Protein AF-A0AAE9DWD7-F1 (afdb_monomer_lite)

Structure (mmCIF, N/CA/C/O backbone):
data_AF-A0AAE9DWD7-F1
#
_entry.id   AF-A0AAE9DWD7-F1
#
loop_
_atom_site.group_PDB
_atom_site.id
_atom_site.type_symbol
_atom_site.label_atom_id
_atom_site.label_alt_id
_atom_site.label_comp_id
_atom_site.label_asym_id
_atom_site.label_entity_id
_atom_site.label_seq_id
_atom_site.pdbx_PDB_ins_code
_atom_site.Cartn_x
_atom_site.Cartn_y
_atom_site.Cartn_z
_atom_site.occupancy
_atom_site.B_iso_or_equiv
_atom_site.auth_seq_id
_atom_site.auth_comp_id
_atom_site.auth_asym_id
_atom_site.auth_atom_id
_atom_site.pdbx_PDB_model_num
ATOM 1 N N . MET A 1 1 ? 9.770 -21.304 -23.337 1.00 59.41 1 MET A N 1
ATOM 2 C CA . MET A 1 1 ? 9.162 -20.068 -22.794 1.00 59.41 1 MET A CA 1
ATOM 3 C C . MET A 1 1 ? 8.280 -20.303 -21.560 1.00 59.41 1 MET A C 1
ATOM 5 O O . MET A 1 1 ? 8.181 -19.408 -20.747 1.00 59.41 1 MET A O 1
ATOM 9 N N . HIS A 1 2 ? 7.729 -21.506 -21.337 1.00 76.50 2 HIS A N 1
ATOM 10 C CA . HIS A 1 2 ? 6.727 -21.761 -20.284 1.00 76.50 2 HIS A CA 1
ATOM 11 C C . HIS A 1 2 ? 7.216 -21.654 -18.818 1.00 76.50 2 HIS A C 1
ATOM 13 O O . HIS A 1 2 ? 6.436 -21.305 -17.941 1.00 76.50 2 HIS A O 1
ATOM 19 N N . LEU A 1 3 ? 8.489 -21.951 -18.520 1.00 81.94 3 LEU A N 1
ATOM 20 C CA . LEU A 1 3 ? 8.995 -21.974 -17.133 1.00 81.94 3 LEU A CA 1
ATOM 21 C C . LEU A 1 3 ? 9.217 -20.573 -16.540 1.00 81.94 3 LEU A C 1
ATOM 23 O O . LEU A 1 3 ? 8.974 -20.365 -15.355 1.00 81.94 3 LEU A O 1
ATOM 27 N N . VAL A 1 4 ? 9.658 -19.615 -17.363 1.00 82.62 4 VAL A N 1
ATOM 28 C CA . VAL A 1 4 ? 9.881 -18.221 -16.939 1.00 82.62 4 VAL A CA 1
ATOM 29 C C . VAL A 1 4 ? 8.547 -17.554 -16.603 1.00 82.62 4 VAL A C 1
ATOM 31 O O . VAL A 1 4 ? 8.429 -16.910 -15.564 1.00 82.62 4 VAL A O 1
ATOM 34 N N . ASP A 1 5 ? 7.519 -17.799 -17.418 1.00 81.81 5 ASP A N 1
ATOM 35 C CA . ASP A 1 5 ? 6.166 -17.293 -17.174 1.00 81.81 5 ASP A CA 1
ATOM 36 C C . ASP A 1 5 ? 5.560 -17.879 -15.888 1.00 81.81 5 ASP A C 1
ATOM 38 O O . ASP A 1 5 ? 4.922 -17.161 -15.118 1.00 81.81 5 ASP A O 1
ATOM 42 N N . SER A 1 6 ? 5.784 -19.172 -15.621 1.00 81.75 6 SER A N 1
ATOM 43 C CA . SER A 1 6 ? 5.376 -19.806 -14.361 1.00 81.75 6 SER A CA 1
ATOM 44 C C . SER A 1 6 ? 6.093 -19.198 -13.152 1.00 81.75 6 SER A C 1
ATOM 46 O O . SER A 1 6 ? 5.455 -18.934 -12.135 1.00 81.75 6 SER A O 1
ATOM 48 N N . LEU A 1 7 ? 7.397 -18.919 -13.259 1.00 83.31 7 LEU A N 1
ATOM 49 C CA . LEU A 1 7 ? 8.159 -18.300 -12.172 1.00 83.31 7 LEU A CA 1
ATOM 50 C C . LEU A 1 7 ? 7.698 -16.861 -11.894 1.00 83.31 7 LEU A C 1
ATOM 52 O O . LEU A 1 7 ? 7.570 -16.480 -10.734 1.00 83.31 7 LEU A O 1
ATOM 56 N N . GLY A 1 8 ? 7.383 -16.087 -12.938 1.00 81.31 8 GLY A N 1
ATOM 57 C CA . GLY A 1 8 ? 6.876 -14.718 -12.801 1.00 81.31 8 GLY A CA 1
ATOM 58 C C . GLY A 1 8 ? 5.493 -14.632 -12.142 1.00 81.31 8 GLY A C 1
ATOM 59 O O . GLY A 1 8 ? 5.195 -13.654 -11.459 1.00 81.31 8 GLY A O 1
ATOM 60 N N . LYS A 1 9 ? 4.648 -15.660 -12.294 1.00 84.31 9 LYS A N 1
ATOM 61 C CA . LYS A 1 9 ? 3.305 -15.708 -11.682 1.00 84.31 9 LYS A CA 1
ATOM 62 C C . LYS A 1 9 ? 3.289 -16.280 -10.267 1.00 84.31 9 LYS A C 1
ATOM 64 O O . LYS A 1 9 ? 2.398 -15.939 -9.488 1.00 84.31 9 LYS A O 1
ATOM 69 N N . ALA A 1 10 ? 4.280 -17.091 -9.900 1.00 87.19 10 ALA A N 1
ATOM 70 C CA . ALA A 1 10 ? 4.332 -17.744 -8.593 1.00 87.19 10 ALA A CA 1
ATOM 71 C C . ALA A 1 10 ? 4.126 -16.784 -7.394 1.00 87.19 10 ALA A C 1
ATOM 73 O O . ALA A 1 10 ? 3.369 -17.134 -6.485 1.00 87.19 10 ALA A O 1
ATOM 74 N N . PRO A 1 11 ? 4.691 -15.554 -7.365 1.00 85.81 11 PRO A N 1
ATOM 75 C CA . PRO A 1 11 ? 4.497 -14.637 -6.239 1.00 85.81 11 PRO A CA 1
ATOM 76 C C . PRO A 1 11 ? 3.047 -14.176 -6.027 1.00 85.81 11 PRO A C 1
ATOM 78 O O . PRO A 1 11 ? 2.642 -13.955 -4.879 1.00 85.81 11 PRO A O 1
ATOM 81 N N . ILE A 1 12 ? 2.273 -14.000 -7.106 1.00 84.69 12 ILE A N 1
ATOM 82 C CA . ILE A 1 12 ? 0.864 -13.586 -7.035 1.00 84.69 12 ILE A CA 1
ATOM 83 C C . ILE A 1 12 ? -0.053 -14.793 -6.811 1.00 84.69 12 ILE A C 1
ATOM 85 O O . ILE A 1 12 ? -0.950 -14.710 -5.975 1.00 84.69 12 ILE A O 1
ATOM 89 N N . GLU A 1 13 ? 0.221 -15.927 -7.461 1.00 88.12 13 GLU A N 1
ATOM 90 C CA . GLU A 1 13 ? -0.549 -17.172 -7.318 1.00 88.12 13 GLU A CA 1
ATOM 91 C C . GLU A 1 13 ? -0.418 -17.791 -5.918 1.00 88.12 13 GLU A C 1
ATOM 93 O O . GLU A 1 13 ? -1.352 -18.423 -5.431 1.00 88.12 13 GLU A O 1
ATOM 98 N N . ALA A 1 14 ? 0.686 -17.532 -5.209 1.00 89.44 14 ALA A N 1
ATOM 99 C CA . ALA A 1 14 ? 0.857 -17.922 -3.808 1.00 89.44 14 ALA A CA 1
ATOM 100 C C . ALA A 1 14 ? -0.049 -17.147 -2.821 1.00 89.44 14 ALA A C 1
ATOM 102 O O . ALA A 1 14 ? 0.030 -17.357 -1.607 1.00 89.44 14 ALA A O 1
ATOM 103 N N . ARG A 1 15 ? -0.871 -16.198 -3.289 1.00 90.38 15 ARG A N 1
ATOM 104 C CA . ARG A 1 15 ? -1.751 -15.377 -2.445 1.00 90.38 15 ARG A CA 1
ATOM 105 C C . ARG A 1 15 ? -3.197 -15.848 -2.526 1.00 90.38 15 ARG A C 1
ATOM 107 O O . ARG A 1 15 ? -3.668 -16.331 -3.549 1.00 90.38 15 ARG A O 1
ATOM 114 N N . ALA A 1 16 ? -3.945 -15.605 -1.452 1.00 94.31 16 ALA A N 1
ATOM 115 C CA . ALA A 1 16 ? -5.391 -15.783 -1.474 1.00 94.31 16 ALA A CA 1
ATOM 116 C C . ALA A 1 16 ? -6.032 -14.918 -2.576 1.00 94.31 16 ALA A C 1
ATOM 118 O O . ALA A 1 16 ? -5.611 -13.783 -2.819 1.00 94.31 16 ALA A O 1
ATOM 119 N N . VAL A 1 17 ? -7.107 -15.420 -3.194 1.00 92.38 17 VAL A N 1
ATOM 120 C CA . VAL A 1 17 ? -7.834 -14.720 -4.272 1.00 92.38 17 VAL A CA 1
ATOM 121 C C . VAL A 1 17 ? -8.289 -13.321 -3.853 1.00 92.38 17 VAL A C 1
ATOM 123 O O . VAL A 1 17 ? -8.209 -12.372 -4.636 1.00 92.38 17 VAL A O 1
ATOM 126 N N . SER A 1 18 ? -8.722 -13.167 -2.601 1.00 93.69 18 SER A N 1
ATOM 127 C CA . SER A 1 18 ? -9.086 -11.871 -2.025 1.00 93.69 18 SER A CA 1
ATOM 128 C C . SER A 1 18 ? -7.903 -10.899 -2.011 1.00 93.69 18 SER A C 1
ATOM 130 O O . SER A 1 18 ? -8.064 -9.750 -2.421 1.00 93.69 18 SER A O 1
ATOM 132 N N . THR A 1 19 ? -6.712 -11.358 -1.616 1.00 93.62 19 THR A N 1
ATOM 133 C CA . THR A 1 19 ? -5.466 -10.578 -1.609 1.00 93.62 19 THR A CA 1
ATOM 134 C C . THR A 1 19 ? -5.034 -10.182 -3.018 1.00 93.62 19 THR A C 1
ATOM 136 O O . THR A 1 19 ? -4.668 -9.027 -3.226 1.00 93.62 19 THR A O 1
ATOM 139 N N . MET A 1 20 ? -5.132 -11.090 -3.995 1.00 93.12 20 MET A N 1
ATOM 140 C CA . MET A 1 20 ? -4.809 -10.784 -5.394 1.00 93.12 20 MET A CA 1
ATOM 141 C C . MET A 1 20 ? -5.671 -9.636 -5.933 1.00 93.12 20 MET A C 1
ATOM 143 O O . MET A 1 20 ? -5.143 -8.634 -6.419 1.00 93.12 20 MET A O 1
ATOM 147 N N . LYS A 1 21 ? -6.999 -9.729 -5.769 1.00 94.75 21 LYS A N 1
ATOM 148 C CA . LYS A 1 21 ? -7.942 -8.668 -6.173 1.00 94.75 21 LYS A CA 1
ATOM 149 C C . LYS A 1 21 ? -7.649 -7.352 -5.454 1.00 94.75 21 LYS A C 1
ATOM 151 O O . LYS A 1 21 ? -7.653 -6.282 -6.060 1.00 94.75 21 LYS A O 1
ATOM 156 N N . ALA A 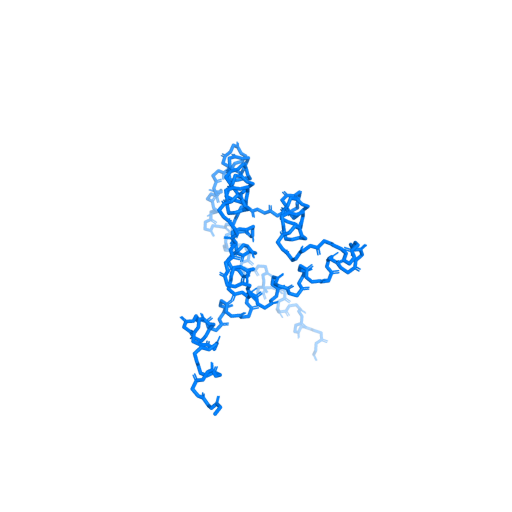1 22 ? -7.358 -7.440 -4.160 1.00 95.69 22 ALA A N 1
ATOM 157 C CA . ALA A 1 22 ? -6.967 -6.311 -3.334 1.00 95.69 22 ALA A CA 1
ATOM 158 C C . ALA A 1 22 ? -5.724 -5.586 -3.874 1.00 95.69 22 ALA A C 1
ATOM 160 O O . ALA A 1 22 ? -5.734 -4.361 -3.960 1.00 95.69 22 ALA A O 1
ATOM 161 N N . TYR A 1 23 ? -4.668 -6.321 -4.221 1.00 96.25 23 TYR A N 1
ATOM 162 C CA . TYR A 1 23 ? -3.426 -5.742 -4.733 1.00 96.25 23 TYR A CA 1
ATOM 163 C C . TYR A 1 23 ? -3.589 -5.178 -6.141 1.00 96.25 23 TYR A C 1
ATOM 165 O O . TYR A 1 23 ? -3.070 -4.098 -6.416 1.00 96.25 23 TYR A O 1
ATOM 173 N N . ALA A 1 24 ? -4.364 -5.843 -7.003 1.00 94.88 24 ALA A N 1
ATOM 174 C CA . ALA A 1 24 ? -4.709 -5.309 -8.316 1.00 94.88 24 ALA A CA 1
ATOM 175 C C . ALA A 1 24 ? -5.420 -3.950 -8.191 1.00 94.88 24 ALA A C 1
ATOM 177 O O . ALA A 1 24 ? -5.049 -2.990 -8.864 1.00 94.88 24 ALA A O 1
ATOM 178 N N . GLY A 1 25 ? -6.377 -3.835 -7.262 1.00 96.81 25 GLY A N 1
ATOM 179 C CA . GLY A 1 25 ? -7.073 -2.578 -6.982 1.00 96.81 25 GLY A CA 1
ATOM 180 C C . GLY A 1 25 ? -6.155 -1.466 -6.461 1.00 96.81 25 GLY A C 1
ATOM 181 O O . GLY A 1 25 ? -6.267 -0.325 -6.912 1.00 96.81 25 GLY A O 1
ATOM 182 N N . GLU A 1 26 ? -5.227 -1.776 -5.549 1.00 97.00 26 GLU A N 1
ATOM 183 C CA . GLU A 1 26 ? -4.252 -0.785 -5.060 1.00 97.00 26 GLU A CA 1
ATOM 184 C C . GLU A 1 26 ? -3.303 -0.315 -6.171 1.00 97.00 26 GLU A C 1
ATOM 186 O O . GLU A 1 26 ? -3.099 0.889 -6.342 1.00 97.00 26 GLU A O 1
ATOM 191 N N . ASN A 1 27 ? -2.775 -1.238 -6.981 1.00 96.12 27 ASN A N 1
ATOM 192 C CA . ASN A 1 27 ? -1.891 -0.888 -8.091 1.00 96.12 27 ASN A CA 1
ATOM 193 C C . ASN A 1 27 ? -2.615 -0.065 -9.159 1.00 96.12 27 ASN A C 1
ATOM 195 O O . ASN A 1 27 ? -2.071 0.938 -9.616 1.00 96.12 27 ASN A O 1
ATOM 199 N N . GLN A 1 28 ? -3.857 -0.411 -9.503 1.00 97.25 28 GLN A N 1
ATOM 200 C CA . GLN A 1 28 ? -4.640 0.369 -10.461 1.00 97.25 28 GLN A CA 1
ATOM 201 C C . GLN A 1 28 ? -4.907 1.792 -9.956 1.00 97.25 28 GLN A C 1
ATOM 203 O O . GLN A 1 28 ? -4.819 2.753 -10.724 1.00 97.25 28 GLN A O 1
ATOM 208 N N . ARG A 1 29 ? -5.205 1.945 -8.659 1.00 96.06 29 ARG A N 1
ATOM 209 C CA . ARG A 1 29 ? -5.397 3.258 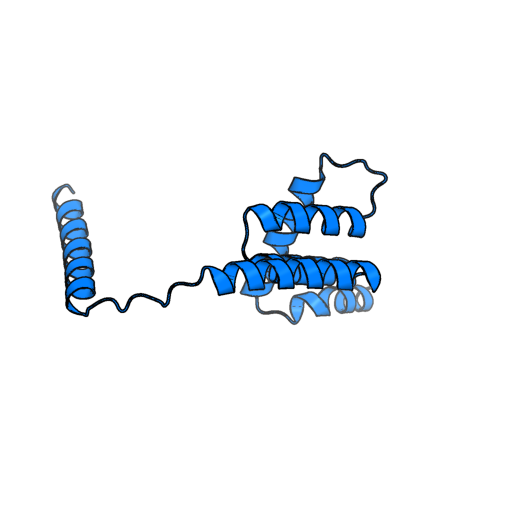-8.034 1.00 96.06 29 ARG A CA 1
ATOM 210 C C . ARG A 1 29 ? -4.125 4.100 -8.114 1.00 96.06 29 ARG A C 1
ATOM 212 O O . ARG A 1 29 ? -4.202 5.252 -8.532 1.00 96.06 29 ARG A O 1
ATOM 219 N N . ARG A 1 30 ? -2.972 3.519 -7.769 1.00 96.19 30 ARG A N 1
ATOM 220 C CA . ARG A 1 30 ? -1.654 4.161 -7.882 1.00 96.19 30 ARG A CA 1
ATOM 221 C C . ARG A 1 30 ? -1.348 4.583 -9.319 1.00 96.19 30 ARG A C 1
ATOM 223 O O . ARG A 1 30 ? -1.004 5.738 -9.537 1.00 96.19 30 ARG A O 1
ATOM 230 N N . ILE A 1 31 ? -1.516 3.677 -10.287 1.00 95.44 31 ILE A N 1
ATOM 231 C CA . ILE A 1 31 ? -1.267 3.944 -11.712 1.00 95.44 31 ILE A CA 1
ATOM 232 C C . ILE A 1 31 ? -2.128 5.111 -12.193 1.00 95.44 31 ILE A C 1
ATOM 234 O O . ILE A 1 31 ? -1.620 6.023 -12.837 1.00 95.44 31 ILE A O 1
ATOM 238 N N . ASN A 1 32 ? -3.422 5.108 -11.853 1.00 96.25 32 ASN A N 1
ATOM 239 C CA . ASN A 1 32 ? -4.337 6.190 -12.215 1.00 96.25 32 ASN A CA 1
ATOM 240 C C . ASN A 1 32 ? -3.923 7.527 -11.599 1.00 96.25 32 ASN A C 1
ATOM 242 O O . ASN A 1 32 ? -3.930 8.534 -12.301 1.00 96.25 32 ASN A O 1
ATOM 246 N N . T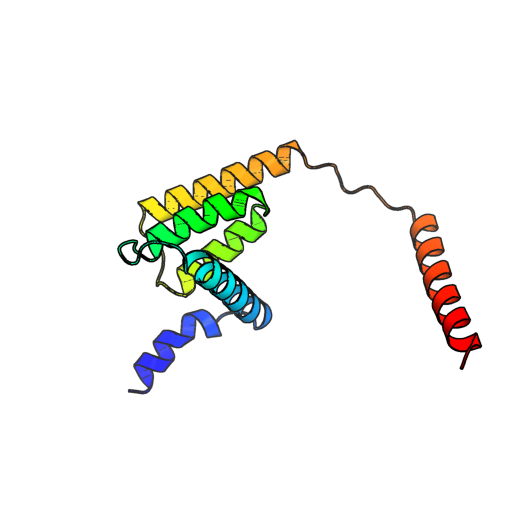RP A 1 33 ? -3.534 7.526 -10.324 1.00 95.81 33 TRP A N 1
ATOM 247 C CA . TRP A 1 33 ? -3.043 8.716 -9.636 1.00 95.81 33 TRP A CA 1
ATOM 248 C C . TRP A 1 33 ? -1.756 9.261 -10.276 1.00 95.81 33 TRP A C 1
ATOM 250 O O . TRP A 1 33 ? -1.627 10.464 -10.472 1.00 95.81 33 TRP A O 1
ATOM 260 N N . SER A 1 34 ? -0.833 8.390 -10.695 1.00 94.56 34 SER A N 1
ATOM 261 C CA . SER A 1 34 ? 0.463 8.805 -11.245 1.00 94.56 34 SER A CA 1
ATOM 262 C C . SER A 1 34 ? 0.427 9.289 -12.699 1.00 94.56 34 SER A C 1
ATOM 264 O O . SER A 1 34 ? 1.468 9.701 -13.211 1.00 94.56 34 SER A O 1
ATOM 266 N N . LYS A 1 35 ? -0.726 9.243 -13.384 1.00 92.56 35 LYS A N 1
ATOM 267 C CA . LYS A 1 35 ? -0.848 9.635 -14.805 1.00 92.56 35 LYS A CA 1
ATOM 268 C C . LYS A 1 35 ? -0.460 11.090 -15.070 1.00 92.56 35 LYS A C 1
ATOM 270 O O . LYS A 1 35 ? 0.009 11.393 -16.160 1.00 92.56 35 LYS A O 1
ATOM 275 N N . SER A 1 36 ? -0.648 11.974 -14.094 1.00 87.19 36 SER A N 1
ATOM 276 C CA . SER A 1 36 ? -0.312 13.399 -14.202 1.00 87.19 36 SER A CA 1
ATOM 277 C C . SER A 1 36 ? 1.150 13.719 -13.868 1.00 87.19 36 SER A C 1
ATOM 279 O O . SER A 1 36 ? 1.569 14.864 -14.023 1.00 87.19 36 SER A O 1
ATOM 281 N N . LEU A 1 37 ? 1.937 12.740 -13.406 1.00 93.56 37 LEU A N 1
ATOM 282 C CA . LEU A 1 37 ? 3.315 12.967 -12.975 1.00 93.56 37 LEU A CA 1
ATOM 283 C C . LEU A 1 37 ? 4.324 12.863 -14.136 1.00 93.56 37 LEU A C 1
ATOM 285 O O . LEU A 1 37 ? 4.194 11.961 -14.974 1.00 93.56 37 LEU A O 1
ATOM 289 N N . PRO A 1 38 ? 5.386 13.696 -14.144 1.00 93.56 38 PRO A N 1
ATOM 290 C CA . PRO A 1 38 ? 6.387 13.729 -15.212 1.00 93.56 38 PRO A CA 1
ATOM 291 C C . PRO A 1 38 ? 6.990 12.360 -15.515 1.00 93.56 38 PRO A C 1
ATOM 293 O O . PRO A 1 38 ? 7.444 11.679 -14.598 1.00 93.56 38 PRO A O 1
ATOM 296 N N . ALA A 1 39 ? 7.042 11.980 -16.798 1.00 90.25 39 ALA A N 1
ATOM 297 C CA . ALA A 1 39 ? 7.563 10.694 -17.284 1.00 90.25 39 ALA A CA 1
ATOM 298 C C . ALA A 1 39 ? 8.964 10.337 -16.747 1.00 90.25 39 ALA A C 1
ATOM 300 O O . ALA A 1 39 ? 9.255 9.162 -16.559 1.00 90.25 39 ALA A O 1
ATOM 301 N N . SER A 1 40 ? 9.791 11.341 -16.440 1.00 93.50 40 SER A N 1
ATOM 302 C CA . SER A 1 40 ? 11.150 11.186 -15.904 1.00 93.50 40 SER A CA 1
ATOM 303 C C . SER A 1 40 ? 11.225 10.574 -14.501 1.00 93.50 40 SER A C 1
ATOM 305 O O . SER A 1 40 ? 12.292 10.112 -14.100 1.00 93.50 40 SER A O 1
ATOM 307 N N . LEU A 1 41 ? 10.127 10.554 -13.739 1.00 94.69 41 LEU A N 1
ATOM 308 C CA . LEU A 1 41 ? 10.101 9.905 -12.430 1.00 94.69 41 LEU A CA 1
ATOM 309 C C . LEU A 1 41 ? 10.038 8.383 -12.576 1.00 94.69 41 LEU A C 1
ATOM 311 O O . LEU A 1 41 ? 9.148 7.854 -13.246 1.00 94.69 41 LEU A O 1
ATOM 315 N N . SER A 1 42 ? 10.934 7.686 -11.874 1.00 93.88 42 SER A N 1
ATOM 316 C CA . SER A 1 42 ? 10.882 6.228 -11.738 1.00 93.88 42 SER A CA 1
ATOM 317 C C . SER A 1 42 ? 9.614 5.773 -11.005 1.00 93.88 42 SER A C 1
ATOM 319 O O . SER A 1 42 ? 9.026 6.525 -10.222 1.00 93.88 42 SER A O 1
ATOM 321 N N . GLU A 1 43 ? 9.213 4.516 -11.212 1.00 93.50 43 GLU A N 1
ATOM 322 C CA . GLU A 1 43 ? 8.066 3.915 -10.515 1.00 93.50 43 GLU A CA 1
ATOM 323 C C . GLU A 1 43 ? 8.209 3.976 -8.989 1.00 93.50 43 GLU A C 1
ATOM 325 O O . GLU A 1 43 ? 7.233 4.233 -8.286 1.00 93.50 43 GLU A O 1
ATOM 330 N N . GLU A 1 44 ? 9.430 3.819 -8.474 1.00 95.00 44 GLU A N 1
ATOM 331 C CA . GLU A 1 44 ? 9.718 3.931 -7.044 1.00 95.00 44 GLU A CA 1
ATOM 332 C C . GLU A 1 44 ? 9.465 5.351 -6.514 1.00 95.00 44 GLU A C 1
ATOM 334 O O . GLU A 1 44 ? 8.763 5.511 -5.515 1.00 95.00 44 GLU A O 1
ATOM 339 N N . HIS A 1 45 ? 9.953 6.391 -7.203 1.00 94.94 45 HIS A N 1
ATOM 340 C CA . HIS A 1 45 ? 9.689 7.782 -6.815 1.00 94.94 45 HIS A CA 1
ATOM 341 C C . HIS A 1 45 ? 8.201 8.135 -6.919 1.00 94.94 45 HIS A C 1
ATOM 343 O O . HIS A 1 45 ? 7.648 8.810 -6.052 1.00 94.94 45 HIS A O 1
ATOM 349 N N . ARG A 1 46 ? 7.517 7.650 -7.960 1.00 95.88 46 ARG A N 1
ATOM 350 C CA . ARG A 1 46 ? 6.061 7.813 -8.092 1.00 95.88 46 ARG A CA 1
ATOM 351 C C . ARG A 1 46 ? 5.330 7.155 -6.931 1.00 95.88 46 ARG A C 1
ATOM 353 O O . ARG A 1 46 ? 4.370 7.719 -6.415 1.00 95.88 46 ARG A O 1
ATOM 360 N N . PHE A 1 47 ? 5.777 5.974 -6.512 1.00 97.12 47 PHE A N 1
ATOM 361 C CA . PHE A 1 47 ? 5.165 5.249 -5.411 1.00 97.12 47 PHE A CA 1
ATOM 362 C C . PHE A 1 47 ? 5.385 5.922 -4.055 1.00 97.12 47 PHE A C 1
ATOM 364 O O . PHE A 1 47 ? 4.440 6.007 -3.272 1.00 97.12 47 PHE A O 1
ATOM 371 N N . THR A 1 48 ? 6.583 6.436 -3.770 1.00 96.12 48 THR A N 1
ATOM 372 C CA . THR A 1 48 ? 6.836 7.146 -2.508 1.00 96.12 48 THR A CA 1
ATOM 373 C C . THR A 1 48 ? 6.000 8.421 -2.403 1.00 96.12 48 THR A C 1
ATOM 375 O O . THR A 1 48 ? 5.391 8.652 -1.358 1.00 96.12 48 THR A O 1
ATOM 378 N N . LEU A 1 49 ? 5.867 9.188 -3.493 1.00 95.75 49 LEU A N 1
ATOM 379 C CA . LEU A 1 49 ? 4.965 10.345 -3.557 1.00 95.75 49 LEU A CA 1
ATOM 380 C C . LEU A 1 49 ? 3.496 9.937 -3.375 1.00 95.75 49 LEU A C 1
ATOM 382 O O . LEU A 1 49 ? 2.786 10.538 -2.568 1.00 95.75 49 LEU A O 1
ATOM 386 N N . TYR A 1 50 ? 3.058 8.879 -4.067 1.00 96.75 50 TYR A N 1
ATOM 387 C CA . TYR A 1 50 ? 1.705 8.337 -3.934 1.00 96.75 50 TYR A CA 1
ATOM 388 C C . TYR A 1 50 ? 1.384 7.956 -2.489 1.00 96.75 50 TYR A C 1
ATOM 390 O O . TYR A 1 50 ? 0.293 8.235 -2.000 1.00 96.75 50 TYR A O 1
ATOM 398 N N . LEU A 1 51 ? 2.321 7.311 -1.791 1.00 96.81 51 LEU A N 1
ATOM 399 C CA . LEU A 1 51 ? 2.085 6.839 -0.433 1.00 96.81 51 LEU A CA 1
ATOM 400 C C . LEU A 1 51 ? 1.924 7.998 0.560 1.00 96.81 51 LEU A C 1
ATOM 402 O O . LEU A 1 51 ? 1.099 7.903 1.468 1.00 96.81 51 LEU A O 1
ATOM 406 N N . VAL A 1 52 ? 2.674 9.088 0.372 1.00 96.00 52 VAL A N 1
ATOM 407 C CA . VAL A 1 52 ? 2.552 10.308 1.185 1.00 96.00 52 VAL A CA 1
ATOM 408 C C . VAL A 1 52 ? 1.206 10.992 0.947 1.00 96.00 52 VAL A C 1
ATOM 410 O O . VAL A 1 52 ? 0.516 11.306 1.914 1.00 96.00 52 VAL A O 1
ATOM 413 N N . ASP A 1 53 ? 0.793 11.158 -0.313 1.00 96.31 53 ASP A N 1
ATOM 414 C CA . ASP A 1 53 ? -0.534 11.689 -0.657 1.00 96.31 53 ASP A CA 1
ATOM 415 C C . ASP A 1 53 ? -1.653 10.811 -0.073 1.00 96.31 53 ASP A C 1
ATOM 417 O O . ASP A 1 53 ? -2.571 11.280 0.604 1.00 96.31 53 ASP A O 1
ATOM 421 N N . ARG A 1 54 ? -1.521 9.488 -0.223 1.00 95.81 54 ARG A N 1
ATOM 422 C CA . ARG A 1 54 ? -2.492 8.523 0.291 1.00 95.81 54 ARG A CA 1
ATOM 423 C C . ARG A 1 54 ? -2.608 8.563 1.814 1.00 95.81 54 ARG A C 1
ATOM 425 O O . ARG A 1 54 ? -3.705 8.350 2.328 1.00 95.81 54 ARG A O 1
ATOM 432 N N . ALA A 1 55 ? -1.526 8.857 2.534 1.00 95.56 55 ALA A N 1
ATOM 433 C CA . ALA A 1 55 ? -1.536 8.969 3.993 1.00 95.56 55 ALA A CA 1
ATOM 434 C C . ALA A 1 55 ? -2.399 10.134 4.507 1.00 95.56 55 ALA A C 1
ATOM 436 O O . ALA A 1 55 ? -2.833 10.102 5.657 1.00 95.56 55 ALA A O 1
ATOM 437 N N . MET A 1 56 ? -2.714 11.121 3.660 1.00 93.50 56 MET A N 1
ATOM 438 C CA . MET A 1 56 ? -3.612 12.226 4.019 1.00 93.50 56 MET A CA 1
ATOM 439 C C . MET A 1 56 ? -5.073 11.785 4.163 1.00 93.50 56 MET A C 1
ATOM 441 O O . MET A 1 56 ? -5.849 12.447 4.843 1.00 93.50 56 MET A O 1
ATOM 445 N N . SER A 1 57 ? -5.458 10.670 3.533 1.00 92.75 57 SER A N 1
ATOM 446 C CA . SER A 1 57 ? -6.851 10.197 3.485 1.00 92.75 57 SER A CA 1
ATOM 447 C C . SER A 1 57 ? -7.040 8.739 3.905 1.00 92.75 57 SER A C 1
ATOM 449 O O . SER A 1 57 ? -8.175 8.277 4.019 1.00 92.75 57 SER A O 1
ATOM 451 N N . ALA A 1 58 ? -5.959 7.986 4.117 1.00 95.06 58 ALA A N 1
ATOM 452 C CA . ALA A 1 58 ? -6.019 6.558 4.392 1.00 95.06 58 ALA A CA 1
ATOM 453 C C . ALA A 1 58 ? -5.222 6.165 5.636 1.00 95.06 58 ALA A C 1
ATOM 455 O O . ALA A 1 58 ? -4.184 6.737 5.963 1.00 95.06 58 ALA A O 1
ATOM 456 N N . GLY A 1 59 ? -5.709 5.120 6.301 1.00 95.00 59 GLY A N 1
ATOM 457 C CA . GLY A 1 59 ? -5.065 4.572 7.483 1.00 95.00 59 GLY A CA 1
ATOM 458 C C . GLY A 1 59 ? -3.841 3.697 7.201 1.00 95.00 59 GLY A C 1
ATOM 459 O O . GLY A 1 59 ? -3.638 3.207 6.086 1.00 95.00 59 GLY A O 1
ATOM 460 N N . SER A 1 60 ? -3.055 3.426 8.242 1.00 96.69 60 SER A N 1
ATOM 461 C CA . SER A 1 60 ? -1.780 2.700 8.184 1.00 96.69 60 SER A CA 1
ATOM 462 C C . SER A 1 60 ? -1.909 1.309 7.555 1.00 96.69 60 SER A C 1
ATOM 464 O O . SER A 1 60 ? -1.047 0.895 6.780 1.00 96.69 60 SER A O 1
ATOM 466 N N . SER A 1 61 ? -3.019 0.608 7.807 1.00 96.12 61 SER A N 1
ATOM 467 C CA . SER A 1 61 ? -3.309 -0.702 7.202 1.00 96.12 61 SER A CA 1
ATOM 4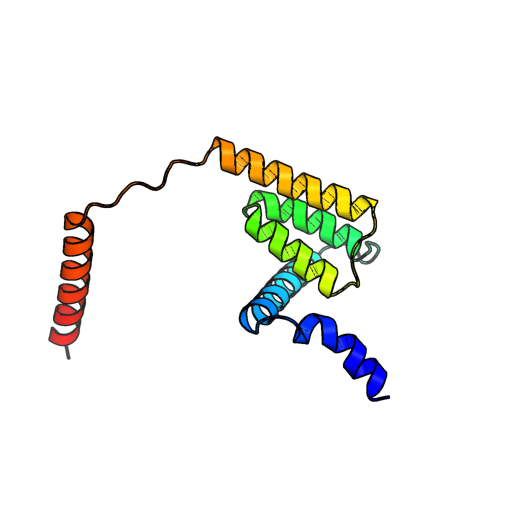68 C C . SER A 1 61 ? -3.518 -0.616 5.686 1.00 96.12 61 SER A C 1
ATOM 470 O O . SER A 1 61 ? -3.061 -1.485 4.944 1.00 96.12 61 SER A O 1
ATOM 472 N N . SER A 1 62 ? -4.162 0.453 5.208 1.00 96.62 62 SER A N 1
ATOM 473 C CA . SER A 1 62 ? -4.342 0.688 3.769 1.00 96.62 62 SER A CA 1
ATOM 474 C C . SER A 1 62 ? -3.014 1.031 3.094 1.00 96.62 62 SER A C 1
ATOM 476 O O . SER A 1 62 ? -2.724 0.520 2.015 1.00 96.62 62 SER A O 1
ATOM 478 N N . LEU A 1 63 ? -2.170 1.831 3.753 1.00 97.88 63 LEU A N 1
ATOM 479 C CA . LEU A 1 63 ? -0.826 2.157 3.267 1.00 97.88 63 LEU A CA 1
ATOM 480 C C . LEU A 1 63 ? 0.070 0.914 3.192 1.00 97.88 63 LEU A C 1
ATOM 482 O O . LEU A 1 63 ? 0.745 0.693 2.189 1.00 97.88 63 LEU A O 1
ATOM 486 N N . ALA A 1 64 ? 0.030 0.053 4.213 1.00 98.00 64 ALA A N 1
ATOM 487 C CA . ALA A 1 64 ? 0.772 -1.206 4.221 1.00 98.00 64 ALA A CA 1
ATOM 488 C C . ALA A 1 64 ? 0.338 -2.140 3.082 1.00 98.00 64 ALA A C 1
ATOM 490 O O . ALA A 1 64 ? 1.178 -2.760 2.429 1.00 98.00 64 ALA A O 1
ATOM 491 N N . LYS A 1 65 ? -0.967 -2.195 2.799 1.00 97.88 65 LYS A N 1
ATOM 492 C CA . LYS A 1 65 ? -1.520 -2.949 1.672 1.00 97.88 65 LYS A CA 1
ATOM 493 C C . LYS A 1 65 ? -1.041 -2.401 0.325 1.00 97.88 65 LYS A C 1
ATOM 495 O O . LYS A 1 65 ? -0.622 -3.187 -0.520 1.00 97.88 65 LYS A O 1
ATOM 500 N N . ALA A 1 66 ? -1.051 -1.079 0.140 1.00 97.69 66 ALA A N 1
ATOM 501 C CA . ALA A 1 66 ? -0.528 -0.443 -1.069 1.00 97.69 66 ALA A CA 1
ATOM 502 C C . ALA A 1 66 ? 0.974 -0.721 -1.258 1.00 97.69 66 ALA A C 1
ATOM 504 O O . ALA A 1 66 ? 1.403 -1.054 -2.360 1.00 97.69 66 ALA A O 1
ATOM 505 N N . ALA A 1 67 ? 1.763 -0.678 -0.179 1.00 97.75 67 ALA A N 1
ATOM 506 C CA . ALA A 1 67 ? 3.185 -1.018 -0.211 1.00 97.75 67 ALA A CA 1
ATOM 507 C C . ALA A 1 67 ? 3.448 -2.482 -0.569 1.00 97.75 67 ALA A C 1
ATOM 509 O O . ALA A 1 67 ? 4.335 -2.768 -1.370 1.00 97.75 67 ALA A O 1
ATOM 510 N N . ALA A 1 68 ? 2.675 -3.414 -0.015 1.00 96.69 68 ALA A N 1
ATOM 511 C CA . ALA A 1 68 ? 2.802 -4.824 -0.361 1.00 96.69 68 ALA A CA 1
ATOM 512 C C . ALA A 1 68 ? 2.399 -5.095 -1.822 1.00 96.69 68 ALA A C 1
ATOM 514 O O . ALA A 1 68 ? 3.085 -5.848 -2.512 1.00 96.69 68 ALA A O 1
ATOM 515 N N . ALA A 1 69 ? 1.340 -4.439 -2.308 1.00 96.62 69 ALA A N 1
ATOM 516 C CA . ALA A 1 69 ? 0.908 -4.519 -3.701 1.00 96.62 69 ALA A CA 1
ATOM 517 C C . ALA A 1 69 ? 1.966 -3.972 -4.671 1.00 96.62 69 ALA A C 1
ATOM 519 O O . ALA A 1 69 ? 2.224 -4.591 -5.703 1.00 96.62 69 ALA A O 1
ATOM 520 N N . PHE A 1 70 ? 2.598 -2.845 -4.324 1.00 96.81 70 PHE A N 1
ATOM 521 C CA . PHE A 1 70 ? 3.669 -2.256 -5.124 1.00 96.81 70 PHE A CA 1
ATOM 522 C C . PHE A 1 70 ? 4.885 -3.179 -5.194 1.00 96.81 70 PHE A C 1
ATOM 524 O O . PHE A 1 70 ? 5.336 -3.502 -6.289 1.00 96.81 70 PHE A O 1
ATOM 531 N N . LYS A 1 71 ? 5.379 -3.644 -4.038 1.00 95.12 71 LYS A N 1
ATOM 532 C CA . LYS A 1 71 ? 6.549 -4.532 -3.964 1.00 95.12 71 LYS A CA 1
ATOM 533 C C . LYS A 1 71 ? 6.348 -5.801 -4.783 1.00 95.12 71 LYS A C 1
ATOM 535 O O . LYS A 1 71 ? 7.275 -6.239 -5.444 1.00 95.12 71 LYS A O 1
ATOM 540 N N . LEU A 1 72 ? 5.141 -6.367 -4.760 1.00 93.19 72 LEU A N 1
ATOM 541 C CA . LEU A 1 72 ? 4.832 -7.562 -5.540 1.00 93.19 72 LEU A CA 1
ATOM 542 C C . LEU A 1 72 ? 4.879 -7.312 -7.053 1.00 93.19 72 LEU A C 1
ATOM 544 O O . LEU A 1 72 ? 5.246 -8.209 -7.796 1.00 93.19 72 LEU A O 1
ATOM 548 N N . ALA A 1 73 ? 4.485 -6.121 -7.504 1.00 91.94 73 ALA A N 1
ATOM 549 C CA . ALA A 1 73 ? 4.429 -5.783 -8.924 1.00 91.94 73 ALA A CA 1
ATOM 550 C C . ALA A 1 73 ? 5.757 -5.255 -9.498 1.00 91.94 73 ALA A C 1
ATOM 552 O O . ALA A 1 73 ? 5.862 -5.127 -10.712 1.00 91.94 73 ALA A O 1
ATOM 553 N N . ASN A 1 74 ? 6.729 -4.907 -8.647 1.00 92.00 74 ASN A N 1
ATOM 554 C CA . ASN A 1 74 ? 7.974 -4.229 -9.040 1.00 92.00 74 ASN A CA 1
ATOM 555 C C . ASN A 1 74 ? 9.225 -4.889 -8.432 1.00 92.00 74 ASN A C 1
ATOM 557 O O . ASN A 1 74 ? 10.250 -4.232 -8.280 1.00 92.00 74 ASN A O 1
ATOM 561 N N . ASP A 1 75 ? 9.123 -6.153 -8.010 1.00 87.25 75 ASP A N 1
ATOM 562 C CA . ASP A 1 75 ? 10.218 -6.932 -7.408 1.00 87.25 75 ASP A CA 1
ATOM 563 C C . ASP A 1 75 ? 10.865 -6.295 -6.164 1.00 87.25 75 ASP A C 1
ATOM 565 O O . ASP A 1 75 ? 12.005 -6.576 -5.795 1.00 87.25 75 ASP A O 1
ATOM 569 N N . GLY A 1 76 ? 10.096 -5.465 -5.459 1.00 91.06 76 GLY A N 1
ATOM 570 C CA . GLY A 1 76 ? 10.491 -4.841 -4.205 1.00 91.06 76 GLY A CA 1
ATOM 571 C C . GLY A 1 76 ? 10.623 -3.324 -4.280 1.00 91.06 76 GLY A C 1
ATOM 572 O O . GLY A 1 76 ? 9.866 -2.636 -4.959 1.00 91.06 76 GLY A O 1
ATOM 573 N N . LEU A 1 77 ? 11.517 -2.813 -3.438 1.00 94.50 77 LEU A N 1
ATO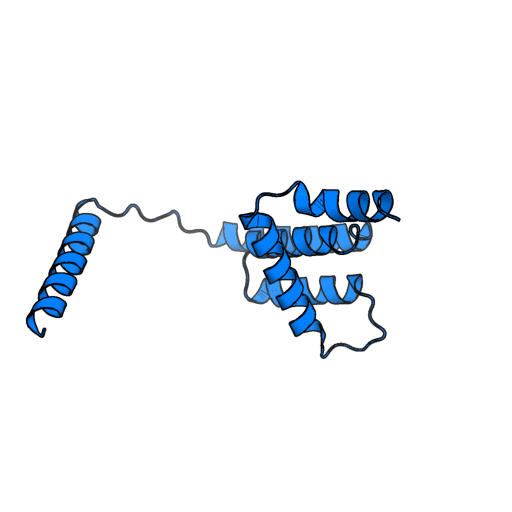M 574 C CA . LEU A 1 77 ? 11.871 -1.405 -3.279 1.00 94.50 77 LEU A CA 1
ATOM 575 C C . LEU A 1 77 ? 13.348 -1.345 -2.897 1.00 94.50 77 LEU A C 1
ATOM 577 O O . LEU A 1 77 ? 13.829 -2.226 -2.176 1.00 94.50 77 LEU A O 1
ATOM 581 N N . SER A 1 78 ? 14.033 -0.272 -3.279 1.00 95.81 78 SER A N 1
ATOM 582 C CA . SER A 1 78 ? 15.368 0.026 -2.771 1.00 95.81 78 SER A CA 1
ATOM 583 C C . SER A 1 78 ? 15.369 0.097 -1.232 1.00 95.81 78 SER A C 1
ATOM 585 O O . SER A 1 78 ? 14.324 0.352 -0.611 1.00 95.81 78 SER A O 1
ATOM 587 N N . PRO A 1 79 ? 16.525 -0.106 -0.570 1.00 96.19 79 PRO A N 1
ATOM 588 C CA . PRO A 1 79 ? 16.615 0.003 0.886 1.00 96.19 79 PRO A CA 1
ATOM 589 C C . PRO A 1 79 ? 16.140 1.364 1.409 1.00 96.19 79 PRO A C 1
ATOM 591 O O . PRO A 1 79 ? 15.401 1.431 2.391 1.00 96.19 79 PRO A O 1
ATOM 594 N N . PHE A 1 80 ? 16.498 2.443 0.707 1.00 94.31 80 PHE A N 1
ATOM 595 C CA . PHE A 1 80 ? 16.095 3.800 1.064 1.00 94.31 80 PHE A CA 1
ATOM 596 C C . PHE A 1 80 ? 14.579 4.001 0.943 1.00 94.31 80 PHE A C 1
ATOM 598 O O . PHE A 1 80 ? 13.933 4.423 1.905 1.00 94.31 80 PHE A O 1
ATOM 605 N N . ALA A 1 81 ? 13.980 3.638 -0.195 1.00 94.94 81 ALA A N 1
ATOM 606 C CA . ALA A 1 81 ? 12.536 3.767 -0.372 1.00 94.94 81 ALA A CA 1
ATOM 607 C C . ALA A 1 81 ? 11.753 2.855 0.582 1.00 94.94 81 ALA A C 1
ATOM 609 O O . ALA A 1 81 ? 10.718 3.257 1.112 1.00 94.94 81 ALA A O 1
ATOM 610 N N . SER A 1 82 ? 12.265 1.654 0.869 1.00 96.50 82 SER A N 1
ATOM 611 C CA . SER A 1 82 ? 11.688 0.752 1.871 1.00 96.50 82 SER A CA 1
ATOM 612 C C . SER A 1 82 ? 11.637 1.388 3.260 1.00 96.50 82 SER A C 1
ATOM 614 O O . SER A 1 82 ? 10.618 1.258 3.946 1.00 96.50 82 SER A O 1
ATOM 616 N N . GLN A 1 83 ? 12.704 2.084 3.662 1.00 97.19 83 GLN A N 1
ATOM 617 C CA . GLN A 1 83 ? 12.766 2.792 4.937 1.00 97.19 83 GLN A CA 1
ATOM 618 C C . GLN A 1 83 ? 11.749 3.940 4.981 1.00 97.19 83 GLN A C 1
ATOM 620 O O . GLN A 1 83 ? 10.926 3.985 5.896 1.00 97.19 83 GLN A O 1
ATOM 625 N N . LEU A 1 84 ? 11.720 4.790 3.948 1.00 96.31 84 LEU A N 1
ATOM 626 C CA . LEU A 1 84 ? 10.773 5.905 3.845 1.00 96.31 84 LEU A CA 1
ATOM 627 C C . LEU A 1 84 ? 9.313 5.428 3.927 1.00 96.31 84 LEU A C 1
ATOM 629 O O . LEU A 1 84 ? 8.515 5.952 4.702 1.00 96.31 84 LEU A O 1
ATOM 633 N N . VAL A 1 85 ? 8.967 4.389 3.164 1.00 97.62 85 VAL A N 1
ATOM 634 C CA . VAL A 1 85 ? 7.630 3.772 3.157 1.00 97.62 85 VAL A CA 1
ATOM 635 C C . VAL A 1 85 ? 7.258 3.238 4.540 1.00 97.62 85 VAL A C 1
ATOM 637 O O . VAL A 1 85 ? 6.138 3.449 5.011 1.00 97.62 85 VAL A O 1
ATOM 640 N N . SER A 1 86 ? 8.197 2.568 5.213 1.00 97.88 86 SER A N 1
ATOM 641 C CA . SER A 1 86 ? 8.016 2.100 6.590 1.00 97.88 86 SER A CA 1
ATOM 642 C C . SER A 1 86 ? 7.731 3.265 7.540 1.00 97.88 86 SER A C 1
ATOM 644 O O . SER A 1 86 ? 6.826 3.168 8.371 1.00 97.88 86 SER A O 1
ATOM 646 N N . ASP A 1 87 ? 8.471 4.363 7.421 1.00 98.06 87 ASP A N 1
ATOM 647 C CA . ASP A 1 87 ? 8.345 5.505 8.324 1.00 98.06 87 ASP A CA 1
ATOM 648 C C . ASP A 1 87 ? 7.020 6.247 8.134 1.00 98.06 87 ASP A C 1
ATOM 650 O O . ASP A 1 87 ? 6.371 6.577 9.128 1.00 98.06 87 ASP A O 1
ATOM 654 N N . VAL A 1 88 ? 6.535 6.382 6.895 1.00 97.62 88 VAL A N 1
ATOM 655 C CA . VAL A 1 88 ? 5.186 6.902 6.606 1.00 97.62 88 VAL A CA 1
ATOM 656 C C . VAL A 1 88 ? 4.105 6.032 7.260 1.00 97.62 88 VAL A C 1
ATOM 658 O O . VAL A 1 88 ? 3.221 6.546 7.947 1.00 97.62 88 VAL A O 1
ATOM 661 N N . ILE A 1 89 ? 4.188 4.704 7.115 1.00 98.19 89 ILE A N 1
ATOM 662 C CA . ILE A 1 89 ? 3.218 3.773 7.720 1.00 98.19 89 ILE A CA 1
ATOM 663 C C . ILE A 1 89 ? 3.261 3.852 9.252 1.00 98.19 89 ILE A C 1
ATOM 665 O O . ILE A 1 89 ? 2.212 3.866 9.901 1.00 98.19 89 ILE A O 1
ATOM 669 N N . LYS A 1 90 ? 4.460 3.908 9.846 1.00 97.56 90 LYS A N 1
ATOM 670 C CA . LYS A 1 90 ? 4.642 4.034 11.301 1.00 97.56 90 LYS A CA 1
ATOM 671 C C . LYS A 1 90 ? 4.094 5.357 11.821 1.00 97.56 90 LYS A C 1
ATOM 673 O O . LYS A 1 90 ? 3.416 5.353 12.845 1.00 97.56 90 LYS A O 1
ATOM 678 N N . ALA A 1 91 ? 4.351 6.462 11.125 1.00 95.69 91 ALA A N 1
ATOM 679 C CA . ALA A 1 91 ? 3.820 7.771 11.484 1.00 95.69 91 ALA A CA 1
ATOM 680 C C . ALA A 1 91 ? 2.286 7.764 11.468 1.00 95.69 91 ALA A C 1
ATOM 682 O O . ALA A 1 91 ? 1.668 8.196 12.439 1.00 95.69 91 ALA A O 1
ATOM 683 N N . GLN A 1 92 ? 1.670 7.190 10.429 1.00 95.94 92 GLN A N 1
ATOM 684 C CA . GLN A 1 92 ? 0.213 7.079 10.363 1.00 95.94 92 GLN A CA 1
ATOM 685 C C . GLN A 1 92 ? -0.349 6.200 11.483 1.00 95.94 92 GLN A C 1
ATOM 687 O O . GLN A 1 92 ? -1.330 6.566 12.123 1.00 95.94 92 GLN A O 1
ATOM 692 N N . ARG A 1 93 ? 0.309 5.077 11.787 1.00 95.31 93 ARG A N 1
ATOM 693 C CA . ARG A 1 93 ? -0.097 4.192 12.888 1.00 95.31 93 ARG A CA 1
ATOM 694 C C . ARG A 1 93 ? -0.043 4.891 14.250 1.00 95.31 93 ARG A C 1
ATOM 696 O O . ARG A 1 93 ? -0.902 4.632 15.085 1.00 95.31 93 ARG A O 1
ATOM 703 N N . ARG A 1 94 ? 0.943 5.768 14.480 1.00 94.06 94 ARG A N 1
ATOM 704 C CA . ARG A 1 94 ? 1.042 6.566 15.716 1.00 94.06 94 ARG A CA 1
ATOM 705 C C . ARG A 1 94 ? -0.131 7.540 15.844 1.00 94.06 94 ARG A C 1
ATOM 707 O O . ARG A 1 94 ? -0.827 7.495 16.854 1.00 94.06 94 ARG A O 1
ATOM 714 N N . LYS A 1 95 ? -0.432 8.298 14.782 1.00 91.69 95 LYS A N 1
ATOM 715 C CA . LYS A 1 95 ? -1.602 9.198 14.737 1.00 91.69 95 LYS A CA 1
ATOM 716 C C . LYS A 1 95 ? -2.916 8.458 15.006 1.00 91.69 95 LYS A C 1
ATOM 718 O O . LYS A 1 95 ? -3.769 8.931 15.753 1.00 91.69 95 LYS A O 1
ATOM 723 N N . GLU A 1 96 ? -3.077 7.274 14.417 1.00 91.44 96 GLU A N 1
ATOM 724 C CA . GLU A 1 96 ? -4.238 6.416 14.672 1.00 91.44 96 GLU A CA 1
ATOM 725 C C . GLU A 1 96 ? -4.293 5.960 16.127 1.00 91.44 96 GLU A C 1
ATOM 727 O O . GLU A 1 96 ? -5.357 5.993 16.727 1.00 91.44 96 GLU A O 1
ATOM 732 N N . SER A 1 97 ? -3.165 5.546 16.713 1.00 87.75 97 SER A N 1
ATOM 733 C CA . SER A 1 97 ? -3.137 5.087 18.104 1.00 87.75 97 SER A CA 1
ATOM 734 C C . SER A 1 97 ? -3.465 6.190 19.109 1.00 87.75 97 SER A C 1
ATOM 736 O O . SER A 1 97 ? -4.132 5.910 20.099 1.00 87.75 97 SER A O 1
ATOM 738 N N . GLU A 1 98 ? -3.060 7.430 18.831 1.00 86.19 98 GLU A N 1
ATOM 739 C CA . GLU A 1 98 ? -3.351 8.602 19.669 1.00 86.19 98 GLU A CA 1
ATOM 740 C C . GLU A 1 98 ? -4.836 8.992 19.632 1.00 86.19 98 GLU A C 1
ATOM 742 O O . GLU A 1 98 ? -5.372 9.492 20.616 1.00 86.19 98 GLU A O 1
ATOM 747 N N . SER A 1 99 ? -5.516 8.732 18.513 1.00 78.50 99 SER A N 1
ATOM 748 C CA . SER A 1 99 ? -6.932 9.068 18.298 1.00 78.50 99 SER A CA 1
ATOM 749 C C . SER A 1 99 ? -7.887 7.887 18.495 1.00 78.50 99 SER A C 1
ATOM 751 O O . SER A 1 99 ? -9.104 8.036 18.356 1.00 78.50 99 SER A O 1
ATOM 753 N N . ARG A 1 100 ? -7.368 6.695 18.815 1.00 71.12 100 ARG A N 1
ATOM 754 C CA . ARG A 1 100 ? -8.168 5.472 18.893 1.00 71.12 100 ARG A CA 1
ATOM 755 C C . ARG A 1 100 ? -9.043 5.469 20.143 1.00 71.12 100 ARG A C 1
ATOM 757 O O . ARG A 1 100 ? -8.609 5.069 21.220 1.00 71.12 100 ARG A O 1
ATOM 764 N N . ALA A 1 101 ? -10.312 5.822 19.971 1.00 69.44 101 ALA A N 1
ATOM 765 C CA . ALA A 1 101 ? -11.344 5.481 20.938 1.00 69.44 101 ALA A CA 1
ATOM 766 C C . ALA A 1 101 ? -11.498 3.952 21.023 1.00 69.44 101 ALA A C 1
ATOM 768 O O . ALA A 1 101 ? -11.423 3.244 20.011 1.00 69.44 101 ALA A O 1
ATOM 769 N N . GLN A 1 102 ? -11.710 3.434 22.235 1.00 70.88 102 GLN A N 1
ATOM 770 C CA . GLN A 1 102 ? -12.083 2.032 22.408 1.00 70.88 102 GLN A CA 1
ATOM 771 C C . GLN A 1 102 ? -13.416 1.771 21.694 1.00 70.88 102 GLN A C 1
ATOM 773 O O . GLN A 1 102 ? -14.297 2.636 21.745 1.00 70.88 102 GLN A O 1
ATOM 778 N N . PRO A 1 103 ? -13.585 0.609 21.037 1.00 69.88 103 PRO A N 1
ATOM 779 C CA . PRO A 1 103 ? -14.868 0.234 20.463 1.00 69.88 103 PRO A CA 1
ATOM 780 C C . PRO A 1 103 ? -15.956 0.362 21.529 1.00 69.88 103 PRO A C 1
ATOM 782 O O . PRO A 1 103 ? -15.855 -0.240 22.600 1.00 69.88 103 PRO A O 1
ATOM 785 N N . THR A 1 104 ? -16.980 1.168 21.261 1.00 74.62 104 THR A N 1
ATOM 786 C CA . THR A 1 104 ? -18.109 1.294 22.178 1.00 74.62 104 THR A CA 1
ATOM 787 C C . THR A 1 104 ? -18.828 -0.047 22.222 1.00 74.62 104 THR A C 1
ATOM 789 O O . THR A 1 104 ? -19.233 -0.567 21.181 1.00 74.62 104 THR A O 1
ATOM 792 N N . GLN A 1 105 ? -18.974 -0.630 23.414 1.00 77.56 105 GLN A N 1
ATOM 793 C CA . GLN A 1 105 ? -19.811 -1.813 23.560 1.00 77.56 105 GLN A CA 1
ATOM 794 C C . GLN A 1 105 ? -21.252 -1.434 23.234 1.00 77.56 105 GLN A C 1
ATOM 796 O O . GLN A 1 105 ? -21.854 -0.575 23.877 1.00 77.56 105 GLN A O 1
ATOM 801 N N . VAL A 1 106 ? -21.788 -2.070 22.201 1.00 81.38 106 VAL A N 1
ATOM 802 C CA . VAL A 1 106 ? -23.176 -1.897 21.795 1.00 81.38 106 VAL A CA 1
ATOM 803 C C . VAL A 1 106 ? -24.022 -2.832 22.653 1.00 81.38 106 VAL A C 1
ATOM 805 O O . VAL A 1 106 ? -23.723 -4.022 22.753 1.00 81.38 106 VAL A O 1
ATOM 808 N N . SER A 1 107 ? -25.056 -2.303 23.309 1.00 87.31 107 SER A N 1
ATOM 809 C CA . SER A 1 107 ? -25.935 -3.127 24.143 1.00 87.31 107 SER A CA 1
ATOM 810 C C . SER A 1 107 ? -26.745 -4.102 23.283 1.00 87.31 107 SER A C 1
ATOM 812 O O . SER A 1 107 ? -27.124 -3.770 22.158 1.00 87.31 107 SER A O 1
ATOM 814 N N . VAL A 1 108 ? -27.083 -5.275 23.830 1.00 86.00 108 VAL A N 1
ATOM 815 C CA . VAL A 1 108 ? -27.957 -6.255 23.153 1.00 86.00 108 VAL A CA 1
ATOM 816 C C . VAL A 1 108 ? -29.288 -5.616 22.748 1.00 86.00 108 VAL A C 1
ATOM 818 O O . VAL A 1 108 ? -29.770 -5.854 21.650 1.00 86.00 108 VAL A O 1
ATOM 821 N N . ASN A 1 109 ? -29.830 -4.718 23.574 1.00 87.06 109 ASN A N 1
ATOM 822 C CA . ASN A 1 109 ? -31.061 -3.985 23.274 1.00 87.06 109 ASN A CA 1
ATOM 823 C C . ASN A 1 109 ? -30.927 -3.075 22.037 1.00 87.06 109 ASN A C 1
ATOM 825 O O . ASN A 1 109 ? -31.854 -2.953 21.243 1.00 87.06 109 ASN A O 1
ATOM 829 N N . THR A 1 110 ? -29.767 -2.440 21.847 1.00 85.06 110 THR A N 1
ATOM 830 C CA . THR A 1 110 ? -29.484 -1.648 20.640 1.00 85.06 110 THR A CA 1
ATOM 831 C C . THR A 1 110 ? -29.433 -2.545 19.406 1.00 85.06 110 THR A C 1
ATOM 833 O O . THR A 1 110 ? -29.961 -2.168 18.366 1.00 85.06 110 THR A O 1
ATOM 836 N N . VAL A 1 111 ? -28.848 -3.740 19.529 1.00 87.00 111 VAL A N 1
ATOM 837 C CA . VAL A 1 111 ? -28.820 -4.728 18.442 1.00 87.00 111 VAL A CA 1
ATOM 838 C C . VAL A 1 111 ? -30.235 -5.210 18.111 1.00 87.00 111 VAL A C 1
ATOM 840 O O . VAL A 1 111 ? -30.602 -5.195 16.941 1.00 87.00 111 VAL A O 1
ATOM 843 N N . SER A 1 112 ? -31.051 -5.552 19.114 1.00 87.75 112 SER A N 1
ATOM 844 C CA . SER A 1 112 ? -32.449 -5.963 18.921 1.00 87.75 112 SER A CA 1
ATOM 845 C C . SER A 1 112 ? -33.262 -4.905 18.178 1.00 87.75 112 SER A C 1
ATOM 847 O O . SER A 1 112 ? -33.888 -5.224 17.178 1.00 87.75 112 SER A O 1
ATOM 849 N N . LYS A 1 113 ? -33.160 -3.630 18.573 1.00 88.62 113 LYS A N 1
ATOM 850 C CA . LYS A 1 113 ? -33.862 -2.535 17.881 1.00 88.62 113 LYS A CA 1
ATOM 851 C C . LYS A 1 113 ? -33.461 -2.396 16.414 1.00 88.62 113 LYS A C 1
ATOM 853 O O . LYS A 1 113 ? -34.317 -2.128 15.582 1.00 88.62 113 LYS A O 1
ATOM 858 N N . ILE A 1 114 ? -32.177 -2.567 16.090 1.00 87.44 114 ILE A N 1
ATOM 859 C CA . ILE A 1 114 ? -31.712 -2.527 14.696 1.00 87.44 114 ILE A CA 1
ATOM 860 C C . ILE A 1 114 ? -32.321 -3.688 13.904 1.00 87.44 114 ILE A C 1
ATOM 862 O O . ILE A 1 114 ? -32.777 -3.485 12.784 1.00 87.44 114 ILE A O 1
ATOM 866 N N . VAL A 1 115 ? -32.346 -4.890 14.485 1.00 88.19 115 VAL A N 1
ATOM 867 C CA . VAL A 1 115 ? -32.939 -6.076 13.850 1.00 88.19 115 VAL A CA 1
ATOM 868 C C . VAL A 1 115 ? -34.432 -5.871 13.599 1.00 88.19 115 VAL A C 1
ATOM 870 O O . VAL A 1 115 ? -34.890 -6.125 12.487 1.00 88.19 115 VAL A O 1
ATOM 873 N N . ASP A 1 116 ? -35.163 -5.360 14.588 1.00 86.62 116 ASP A N 1
ATOM 874 C CA . ASP A 1 116 ? -36.600 -5.102 14.473 1.00 86.62 116 ASP A CA 1
ATOM 875 C C . ASP A 1 116 ? -36.890 -4.052 13.386 1.00 86.62 116 ASP A C 1
ATOM 877 O O . ASP A 1 116 ? -37.761 -4.257 12.544 1.00 86.62 116 ASP A O 1
ATOM 881 N N . MET A 1 117 ? -36.101 -2.971 13.327 1.00 80.12 117 MET A N 1
ATOM 882 C CA . MET A 1 117 ? -36.236 -1.936 12.292 1.00 80.12 117 MET A CA 1
ATOM 883 C C . MET A 1 117 ? -36.002 -2.476 10.876 1.00 80.12 117 MET A C 1
ATOM 885 O O . MET A 1 117 ? -36.747 -2.136 9.963 1.00 80.12 117 MET A O 1
ATOM 889 N N . VAL A 1 118 ? -34.993 -3.332 10.684 1.00 80.75 118 VAL A N 1
ATOM 890 C CA . VAL A 1 118 ? -34.713 -3.941 9.372 1.00 80.75 118 VAL A CA 1
ATOM 891 C C . VAL A 1 118 ? -35.857 -4.863 8.938 1.00 80.75 118 VAL A C 1
ATOM 893 O O . VAL A 1 118 ? -36.237 -4.863 7.770 1.00 80.75 118 VAL A O 1
ATOM 896 N N . GLN A 1 119 ? -36.444 -5.615 9.872 1.00 78.81 119 GLN A N 1
ATOM 897 C CA . GLN A 1 119 ? -37.578 -6.497 9.578 1.00 78.81 119 GLN A CA 1
ATOM 898 C C . GLN A 1 119 ? -38.871 -5.729 9.275 1.00 78.81 119 GLN A C 1
ATOM 900 O O . GLN A 1 119 ? -39.668 -6.166 8.440 1.00 78.81 119 GLN A O 1
ATOM 905 N N . ASP A 1 120 ? -39.093 -4.594 9.937 1.00 72.88 120 ASP A N 1
ATOM 906 C CA . ASP A 1 120 ? -40.249 -3.737 9.675 1.00 72.88 120 ASP A CA 1
ATOM 907 C C . ASP A 1 120 ? -40.134 -3.012 8.324 1.00 72.88 120 ASP A C 1
ATOM 909 O O . ASP A 1 120 ? -41.131 -2.914 7.601 1.00 72.88 120 ASP A O 1
ATOM 913 N N . ASP A 1 121 ? -38.930 -2.593 7.921 1.00 69.44 121 ASP A N 1
ATOM 914 C CA . ASP A 1 121 ? -38.678 -2.021 6.591 1.00 69.44 121 ASP A CA 1
ATOM 915 C C . ASP A 1 121 ? -38.907 -3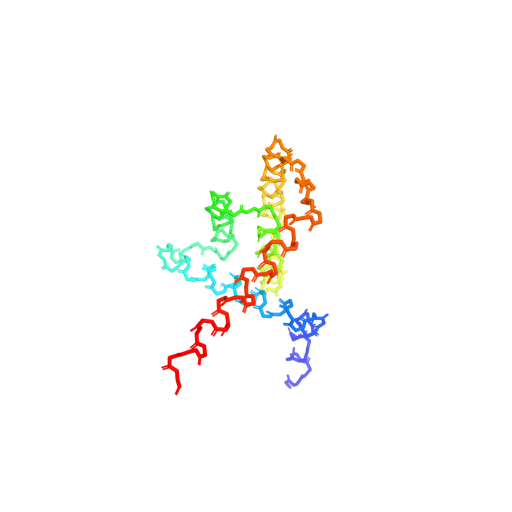.049 5.467 1.00 69.44 121 ASP A C 1
ATOM 917 O O . ASP A 1 121 ? -39.537 -2.728 4.454 1.00 69.44 121 ASP A O 1
ATOM 921 N N . GLU A 1 122 ? -38.488 -4.308 5.650 1.00 61.84 122 GLU A N 1
ATOM 922 C CA . GLU A 1 122 ? -38.753 -5.390 4.686 1.00 61.84 122 GLU A CA 1
ATOM 923 C C . GLU A 1 122 ? -40.257 -5.679 4.533 1.00 61.84 122 GLU A C 1
ATOM 925 O O . GLU A 1 122 ? -40.758 -5.844 3.416 1.00 61.84 122 GLU A O 1
ATOM 930 N N . LYS A 1 123 ? -41.013 -5.675 5.638 1.00 61.03 123 LYS A N 1
ATOM 931 C CA . LYS A 1 123 ? -42.475 -5.854 5.611 1.00 61.03 123 LYS A CA 1
ATOM 932 C C . LYS A 1 123 ? -43.210 -4.656 5.014 1.00 61.03 123 LYS A C 1
ATOM 934 O O . LYS A 1 123 ? -44.229 -4.837 4.350 1.00 61.03 123 LYS A O 1
ATOM 939 N N . SER A 1 124 ? -42.714 -3.441 5.240 1.00 59.44 124 SER A N 1
ATOM 940 C CA . SER A 1 124 ? -43.264 -2.215 4.656 1.00 59.44 124 SER A CA 1
ATOM 941 C C . SER A 1 124 ? -43.040 -2.165 3.138 1.00 59.44 124 SER A C 1
ATOM 943 O O . SER A 1 124 ? -43.957 -1.824 2.389 1.00 59.44 124 SER A O 1
ATOM 945 N N . GLY A 1 125 ? -41.867 -2.601 2.664 1.00 55.69 125 GLY A N 1
ATOM 946 C CA . GLY A 1 125 ? -41.543 -2.704 1.236 1.00 55.69 125 GLY A CA 1
ATOM 947 C C . GLY A 1 125 ? -42.372 -3.747 0.477 1.00 55.69 125 GLY A C 1
ATOM 948 O O . GLY A 1 125 ? -42.714 -3.528 -0.682 1.00 55.69 125 GLY A O 1
ATOM 949 N N . MET A 1 126 ? -42.768 -4.843 1.132 1.00 54.59 126 MET A N 1
ATOM 950 C CA . MET A 1 126 ? -43.674 -5.852 0.558 1.00 54.59 126 MET A CA 1
ATOM 951 C C . MET A 1 126 ? -45.153 -5.440 0.557 1.00 54.59 126 MET A C 1
ATOM 953 O O . MET A 1 126 ? -45.964 -6.110 -0.069 1.00 54.59 126 MET A O 1
ATOM 957 N N . ARG A 1 127 ? -45.533 -4.355 1.245 1.00 50.66 127 ARG A N 1
ATOM 958 C CA . ARG A 1 127 ? -46.936 -3.912 1.349 1.00 50.66 127 ARG A CA 1
ATOM 959 C C . ARG A 1 127 ? -47.425 -3.116 0.128 1.00 50.66 127 ARG A C 1
ATOM 961 O O . ARG A 1 127 ? -48.611 -2.808 0.052 1.00 50.66 127 ARG A O 1
ATOM 968 N N . TRP A 1 128 ? -46.525 -2.786 -0.800 1.00 52.72 128 TRP A N 1
ATOM 969 C CA . TRP A 1 128 ? -46.798 -2.010 -2.019 1.00 52.72 128 TRP A CA 1
ATOM 970 C C . TRP A 1 128 ? -46.558 -2.795 -3.325 1.00 52.72 128 TRP A C 1
ATOM 972 O O . TRP A 1 128 ? -46.546 -2.188 -4.397 1.00 52.72 128 TRP A O 1
ATOM 982 N N . LEU A 1 129 ? -46.375 -4.118 -3.238 1.00 44.66 129 LEU A N 1
ATOM 983 C CA . LEU A 1 129 ? -46.375 -5.063 -4.365 1.00 44.66 129 LEU A CA 1
ATOM 984 C C . LEU A 1 129 ? -47.616 -5.958 -4.286 1.00 44.66 129 LEU A C 1
ATOM 986 O O . LEU A 1 129 ? -48.150 -6.291 -5.365 1.00 44.66 129 LEU A O 1
#

Sequence (129 aa):
MHLVDSLGKAPIEARAVSTMKAYAGENQRRINWSKSLPASLSEEHRFTLYLVDRAMSAGSSSLAKAAAAFKLANDGLSPFASQLVSDVIKAQRRKESESRAQPTQVSVNTVSKIVDMVQDDEKSGMRWL

Organism: Caenorhabditis briggsae (NCBI:txid6238)

Radius of gyration: 21.6 Å; chains: 1; bounding box: 64×36×47 Å

pLDDT: mean 88.43, std 11.51, range [44.66, 98.19]

Foldseek 3Di:
DPPVVVVLCVLLVVDDPVLNVLLVVLVVVLVVVCPPPDPPDDPLNSLLVVLLVVLVPDALVSLVSSQVSSCSVPVHHDPVSVVSSVVSSVVRVVVCVVVDDDPDDDDPVNVVVVVVVVVVVVVVVVVVD

Secondary structure (DSSP, 8-state):
-HHHHHHHHHHHHTS-HHHHHHHHHHHHHHHHHGGGS-TTS-HHHHHHHHHHHHHTTS-HHHHHHHHHHHHHHTT---HHHHHHHHHHHHHHHHHHHHH-PPPPPPPHHHHHHHHHHHHHHHHHHGGG-